Protein AF-A0AAV7RBW6-F1 (afdb_monomer_lite)

Structure (mmCIF, N/CA/C/O backbone):
data_AF-A0AAV7RBW6-F1
#
_entry.id   AF-A0AAV7RBW6-F1
#
loop_
_atom_site.group_PDB
_atom_site.id
_atom_site.type_symbol
_atom_site.label_atom_id
_atom_site.label_alt_id
_atom_site.label_comp_id
_atom_site.label_asym_id
_atom_site.label_entity_id
_atom_site.label_seq_id
_atom_site.pdbx_PDB_ins_code
_atom_site.Cartn_x
_atom_site.Cartn_y
_atom_site.Cartn_z
_atom_site.occupancy
_atom_site.B_iso_or_equiv
_atom_site.auth_seq_id
_atom_site.auth_comp_id
_atom_site.auth_asym_id
_atom_site.auth_atom_id
_atom_site.pdbx_PDB_model_num
ATOM 1 N N . MET A 1 1 ? 52.092 10.451 -72.013 1.00 67.56 1 MET A N 1
ATOM 2 C CA . MET A 1 1 ? 51.932 11.464 -70.945 1.00 67.56 1 MET A CA 1
ATOM 3 C C . MET A 1 1 ? 50.457 11.675 -70.577 1.00 67.56 1 MET A C 1
ATOM 5 O O . MET A 1 1 ? 50.123 11.489 -69.417 1.00 6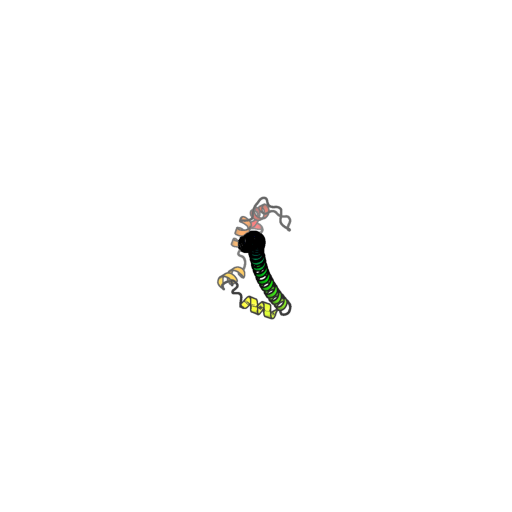7.56 1 MET A O 1
ATOM 9 N N . HIS A 1 2 ? 49.558 11.930 -71.540 1.00 81.25 2 HIS A N 1
ATOM 10 C CA . HIS A 1 2 ? 48.124 12.182 -71.284 1.00 81.25 2 HIS A CA 1
ATOM 11 C C . HIS A 1 2 ? 47.351 11.059 -70.556 1.00 81.25 2 HIS A C 1
ATOM 13 O O . HIS A 1 2 ? 46.565 11.358 -69.666 1.00 81.25 2 HIS A O 1
ATOM 19 N N . ALA A 1 3 ? 47.596 9.777 -70.861 1.00 88.44 3 ALA A N 1
ATOM 20 C CA . ALA A 1 3 ? 46.896 8.659 -70.204 1.00 88.44 3 ALA A CA 1
ATOM 21 C C . ALA A 1 3 ? 47.215 8.529 -68.699 1.00 88.44 3 ALA A C 1
ATOM 23 O O . ALA A 1 3 ? 46.329 8.264 -67.894 1.00 88.44 3 ALA A O 1
ATOM 24 N N . ILE A 1 4 ? 48.473 8.771 -68.312 1.00 89.25 4 ILE A N 1
ATOM 25 C CA . ILE A 1 4 ? 48.913 8.745 -66.905 1.00 89.25 4 ILE A CA 1
ATOM 26 C C . ILE A 1 4 ? 48.270 9.900 -66.128 1.00 89.25 4 ILE A C 1
ATOM 28 O O . ILE A 1 4 ? 47.825 9.718 -64.999 1.00 89.25 4 ILE A O 1
ATOM 32 N N . GLN A 1 5 ? 48.178 11.078 -66.748 1.00 90.69 5 GLN A N 1
ATOM 33 C CA . GLN A 1 5 ? 47.522 12.237 -66.150 1.00 90.69 5 GLN A CA 1
ATOM 34 C C . GLN A 1 5 ? 46.011 12.012 -65.978 1.00 90.69 5 GLN A C 1
ATOM 36 O O . GLN A 1 5 ? 45.474 12.350 -64.931 1.00 90.69 5 GLN A O 1
ATOM 41 N N . GLY A 1 6 ? 45.352 11.356 -66.942 1.00 94.06 6 GLY A N 1
ATOM 42 C CA . GLY A 1 6 ? 43.944 10.961 -66.825 1.00 94.06 6 GLY A CA 1
ATOM 43 C C . GLY A 1 6 ? 43.680 9.964 -65.691 1.00 94.06 6 GLY A C 1
ATOM 44 O O . GLY A 1 6 ? 42.736 10.148 -64.927 1.00 94.06 6 GLY A O 1
ATOM 45 N N . LEU A 1 7 ? 44.541 8.951 -65.525 1.00 94.94 7 LEU A N 1
ATOM 46 C CA . LEU A 1 7 ? 44.448 8.001 -64.405 1.00 94.94 7 LEU A CA 1
ATOM 47 C C . LEU A 1 7 ? 44.626 8.688 -63.047 1.00 94.94 7 LEU A C 1
ATOM 49 O O . LEU A 1 7 ? 43.898 8.387 -62.104 1.00 94.94 7 LEU A O 1
ATOM 53 N N . ARG A 1 8 ? 45.569 9.631 -62.953 1.00 95.19 8 ARG A N 1
ATOM 54 C CA . ARG A 1 8 ? 45.784 10.420 -61.738 1.00 95.19 8 ARG A CA 1
ATOM 55 C C . ARG A 1 8 ? 44.548 11.246 -61.377 1.00 95.19 8 ARG A C 1
ATOM 57 O O . ARG A 1 8 ? 44.110 11.182 -60.235 1.00 95.19 8 ARG A O 1
ATOM 64 N N . SER A 1 9 ? 43.973 11.972 -62.337 1.00 95.38 9 SER A N 1
ATOM 65 C CA . SER A 1 9 ? 42.769 12.776 -62.097 1.00 95.38 9 SER A CA 1
ATOM 66 C C . SER A 1 9 ? 41.568 11.921 -61.677 1.00 95.38 9 SER A C 1
ATOM 68 O O . SER A 1 9 ? 40.819 12.319 -60.791 1.00 95.38 9 SER A O 1
ATOM 70 N N . ALA A 1 10 ? 41.408 10.722 -62.249 1.00 95.69 10 ALA A N 1
ATOM 71 C CA . ALA A 1 10 ? 40.352 9.793 -61.842 1.00 95.69 10 ALA A CA 1
ATOM 72 C C . ALA A 1 10 ? 40.530 9.298 -60.395 1.00 95.69 10 ALA A C 1
ATOM 74 O O . ALA A 1 10 ? 39.556 9.210 -59.649 1.00 95.69 10 ALA A O 1
ATOM 75 N N . LEU A 1 11 ? 41.769 9.010 -59.980 1.00 96.94 11 LEU A N 1
ATOM 76 C CA . LEU A 1 11 ? 42.071 8.619 -58.602 1.00 96.94 11 LEU A CA 1
ATOM 77 C C . LEU A 1 11 ? 41.815 9.769 -57.615 1.00 96.94 11 LEU A C 1
ATOM 79 O O . LEU A 1 11 ? 41.232 9.544 -56.558 1.00 96.94 11 LEU A O 1
ATOM 83 N N . GLU A 1 12 ? 42.210 10.996 -57.966 1.00 96.69 12 GLU A N 1
ATOM 84 C CA . GLU A 1 12 ? 41.951 12.196 -57.155 1.00 96.69 12 GLU A CA 1
ATOM 85 C C . GLU A 1 12 ? 40.437 12.404 -56.942 1.00 96.69 12 GLU A C 1
ATOM 87 O O . GLU A 1 12 ? 40.001 12.617 -55.811 1.00 96.69 12 GLU A O 1
ATOM 92 N N . GLN A 1 13 ? 39.621 12.220 -57.987 1.00 96.62 13 GLN A N 1
ATOM 93 C CA . GLN A 1 13 ? 38.159 12.307 -57.891 1.00 96.62 13 GLN A CA 1
ATOM 94 C C . GLN A 1 13 ? 37.546 11.193 -57.023 1.00 96.62 13 GLN A C 1
ATOM 96 O O . GLN A 1 13 ? 36.604 11.440 -56.265 1.00 96.62 13 GLN A O 1
ATOM 101 N N . GLN A 1 14 ? 38.063 9.962 -57.110 1.00 97.75 14 GLN A N 1
ATOM 102 C CA . GLN A 1 14 ? 37.611 8.863 -56.248 1.00 97.75 14 GLN A CA 1
ATOM 103 C C . GLN A 1 14 ? 37.910 9.147 -54.773 1.00 97.75 14 GLN A C 1
ATOM 105 O O . GLN A 1 14 ? 37.048 8.916 -53.929 1.00 97.75 14 GLN A O 1
ATOM 110 N N . ILE A 1 15 ? 39.093 9.687 -54.463 1.00 97.50 15 ILE A N 1
ATOM 111 C CA . ILE A 1 15 ? 39.464 10.081 -53.095 1.00 97.50 15 ILE A CA 1
ATOM 112 C C . ILE A 1 15 ? 38.519 11.169 -52.571 1.00 97.50 15 ILE A C 1
ATOM 114 O O . ILE A 1 15 ? 38.052 11.074 -51.437 1.00 97.50 15 ILE A O 1
ATOM 118 N N . GLU A 1 16 ? 38.206 12.176 -53.390 1.00 97.56 16 GLU A N 1
ATOM 119 C CA . GLU A 1 16 ? 37.268 13.239 -53.015 1.00 97.56 16 GLU A CA 1
ATOM 120 C C . GLU A 1 16 ? 35.863 12.685 -52.743 1.00 97.56 16 GLU A C 1
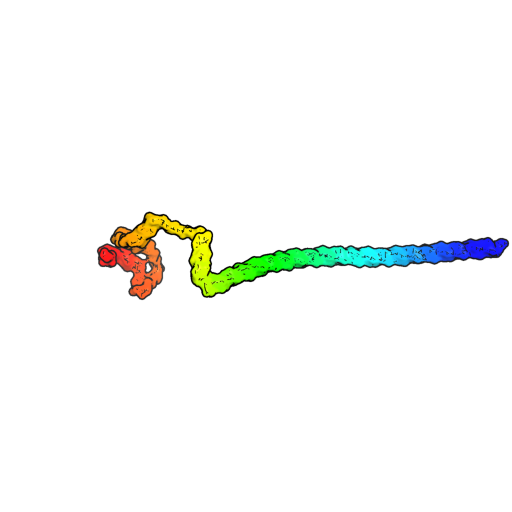ATOM 122 O O . GLU A 1 16 ? 35.268 12.990 -51.710 1.00 97.56 16 GLU A O 1
ATOM 127 N N . THR A 1 17 ? 35.373 11.799 -53.613 1.00 98.00 17 THR A N 1
ATOM 128 C CA . THR A 1 17 ? 34.059 11.156 -53.458 1.00 98.00 17 THR A CA 1
ATOM 129 C C . THR A 1 17 ? 33.991 10.343 -52.163 1.00 98.00 17 THR A C 1
ATOM 131 O O . THR A 1 17 ? 33.080 10.533 -51.362 1.00 98.00 17 THR A O 1
ATOM 134 N N . VAL A 1 18 ? 35.001 9.506 -51.899 1.00 98.25 18 VAL A N 1
ATOM 135 C CA . VAL A 1 18 ? 35.081 8.706 -50.665 1.00 98.25 18 VAL A CA 1
ATOM 136 C C . VAL A 1 18 ? 35.141 9.598 -49.422 1.00 98.25 18 VAL A C 1
ATOM 138 O O . VAL A 1 18 ? 34.539 9.270 -48.402 1.00 98.25 18 VAL A O 1
ATOM 141 N N . SER A 1 19 ? 35.834 10.737 -49.494 1.00 98.12 19 SER A N 1
ATOM 142 C CA . SER A 1 19 ? 35.891 11.707 -48.395 1.00 98.12 19 SER A CA 1
ATOM 143 C C . SER A 1 19 ? 34.513 12.308 -48.092 1.00 98.12 19 SER A C 1
ATOM 145 O O . SER A 1 19 ? 34.126 12.432 -46.929 1.00 98.12 19 SER A O 1
ATOM 147 N N . ILE A 1 20 ? 33.737 12.641 -49.128 1.00 98.00 20 ILE A N 1
ATOM 148 C CA . ILE A 1 20 ? 32.367 13.150 -48.977 1.00 98.00 20 ILE A CA 1
ATOM 149 C C . ILE A 1 20 ? 31.462 12.081 -48.357 1.00 98.00 20 ILE A C 1
ATOM 151 O O . ILE A 1 20 ? 30.799 12.358 -47.355 1.00 98.00 20 ILE A O 1
ATOM 155 N N . ASP A 1 21 ? 31.479 10.861 -48.896 1.00 98.38 21 ASP A N 1
ATOM 156 C CA . ASP A 1 21 ? 30.649 9.754 -48.409 1.00 98.38 21 ASP A CA 1
ATOM 157 C C . ASP A 1 21 ? 30.948 9.422 -46.940 1.00 98.38 21 ASP A C 1
ATOM 159 O O . ASP A 1 21 ? 30.031 9.214 -46.143 1.00 98.38 21 ASP A O 1
ATOM 163 N N . LEU A 1 22 ? 32.227 9.440 -46.547 1.00 98.44 22 LEU A N 1
ATOM 164 C CA . LEU A 1 22 ? 32.644 9.203 -45.166 1.00 98.44 22 LEU A CA 1
ATOM 165 C C . LEU A 1 22 ? 32.118 10.287 -44.215 1.00 98.44 22 LEU A C 1
ATOM 167 O O . LEU A 1 22 ? 31.643 9.971 -43.125 1.00 98.44 22 LEU A O 1
ATOM 171 N N . ASN A 1 23 ? 32.135 11.555 -44.631 1.00 98.12 23 ASN A N 1
ATOM 172 C CA . ASN A 1 23 ? 31.584 12.650 -43.832 1.00 98.12 23 ASN A CA 1
ATOM 173 C C . ASN A 1 23 ? 30.057 12.556 -43.683 1.00 98.12 23 ASN A C 1
ATOM 175 O O . ASN A 1 23 ? 29.530 12.804 -42.596 1.00 98.12 23 ASN A O 1
ATOM 179 N N . LEU A 1 24 ? 29.345 12.165 -44.745 1.00 98.00 24 LEU A N 1
ATOM 180 C CA . LEU A 1 24 ? 27.899 11.928 -44.684 1.00 98.00 24 LEU A CA 1
ATOM 181 C C . LEU A 1 24 ? 27.564 10.766 -43.743 1.00 98.00 24 LEU A C 1
ATOM 183 O O . LEU A 1 24 ? 26.675 10.895 -42.900 1.00 98.00 24 LEU A O 1
ATOM 187 N N . LEU A 1 25 ? 28.325 9.672 -43.821 1.00 98.44 25 LEU A N 1
ATOM 188 C CA . LEU A 1 25 ? 28.149 8.520 -42.941 1.00 98.44 25 LEU A CA 1
ATOM 189 C C . LEU A 1 25 ? 28.377 8.882 -41.467 1.00 98.44 25 LEU A C 1
ATOM 191 O O . LEU A 1 25 ? 27.611 8.449 -40.608 1.00 98.44 25 LEU A O 1
ATOM 195 N N . ILE A 1 26 ? 29.386 9.705 -41.163 1.00 98.44 26 ILE A N 1
ATOM 196 C CA . ILE A 1 26 ? 29.621 10.216 -39.802 1.00 98.44 26 ILE A CA 1
ATOM 197 C C . ILE A 1 26 ? 28.415 11.022 -39.311 1.00 98.44 26 ILE A C 1
ATOM 199 O O . ILE A 1 26 ? 27.965 10.836 -38.179 1.00 98.44 26 ILE A O 1
ATOM 203 N N . ALA A 1 27 ? 27.864 11.897 -40.155 1.00 98.31 27 ALA A N 1
ATOM 204 C CA . ALA A 1 27 ? 26.701 12.699 -39.792 1.00 98.31 27 ALA A CA 1
ATOM 205 C C . ALA A 1 27 ? 25.469 11.826 -39.503 1.00 98.31 27 ALA A C 1
ATOM 207 O O . ALA A 1 27 ? 24.749 12.070 -38.534 1.00 98.31 27 ALA A O 1
ATOM 208 N N . ASP A 1 28 ? 25.233 10.789 -40.305 1.00 98.44 28 ASP A N 1
ATOM 209 C CA . ASP A 1 28 ? 24.126 9.863 -40.070 1.00 98.44 28 ASP A CA 1
ATOM 210 C C . ASP A 1 28 ? 24.356 8.991 -38.832 1.00 98.44 28 ASP A C 1
ATOM 212 O O . ASP A 1 28 ? 23.419 8.780 -38.057 1.00 98.44 28 ASP A O 1
ATOM 216 N N . PHE A 1 29 ? 25.597 8.570 -38.570 1.00 98.62 29 PHE A N 1
ATOM 217 C CA . PHE A 1 29 ? 25.953 7.871 -37.336 1.00 98.62 29 PHE A CA 1
ATOM 218 C C . PHE A 1 29 ? 25.671 8.728 -36.095 1.00 98.62 29 PHE A C 1
ATOM 220 O O . PHE A 1 29 ? 25.080 8.236 -35.133 1.00 98.62 29 PHE A O 1
ATOM 227 N N . HIS A 1 30 ? 26.006 10.022 -36.124 1.00 98.50 30 HIS A N 1
ATOM 228 C CA . HIS A 1 30 ? 25.667 10.941 -35.035 1.00 98.50 30 HIS A CA 1
ATOM 229 C C . HIS A 1 30 ? 24.153 11.043 -34.810 1.00 98.50 30 HIS A C 1
ATOM 231 O O . HIS A 1 30 ? 23.704 10.898 -33.674 1.00 98.50 30 HIS A O 1
ATOM 237 N N . LYS A 1 31 ? 23.348 11.195 -35.871 1.00 98.50 31 LYS A N 1
ATOM 238 C CA . LYS A 1 31 ? 21.877 11.223 -35.742 1.00 98.50 31 LYS A CA 1
ATOM 239 C C . LYS A 1 31 ? 21.326 9.930 -35.141 1.00 98.50 31 LYS A C 1
ATOM 241 O O . LYS A 1 31 ? 20.365 9.962 -34.373 1.00 98.50 31 LYS A O 1
ATOM 246 N N . VAL A 1 32 ? 21.891 8.779 -35.515 1.00 98.62 32 VAL A N 1
ATOM 247 C CA . VAL A 1 32 ? 21.503 7.483 -34.939 1.00 98.62 32 VAL A CA 1
ATOM 248 C C . VAL A 1 32 ? 21.871 7.429 -33.458 1.00 98.62 32 VAL A C 1
ATOM 250 O O . VAL A 1 32 ? 21.025 7.051 -32.653 1.00 98.62 32 VAL A O 1
ATOM 253 N N . SER A 1 33 ? 23.075 7.869 -33.088 1.00 98.56 33 SER A N 1
ATOM 254 C CA . SER A 1 33 ? 23.531 7.939 -31.694 1.00 98.56 33 SER A CA 1
ATOM 255 C C . SER A 1 33 ? 22.599 8.792 -30.820 1.00 98.56 33 SER A C 1
ATOM 257 O O . SER A 1 33 ? 22.169 8.357 -29.754 1.00 98.56 33 SER A O 1
ATOM 259 N N . GLU A 1 34 ? 22.170 9.961 -31.303 1.00 98.56 34 GLU A N 1
ATOM 260 C CA . GLU A 1 34 ? 21.211 10.815 -30.585 1.00 98.56 34 GLU A CA 1
ATOM 261 C C . GLU A 1 34 ? 19.850 10.137 -30.373 1.00 98.56 34 GLU A C 1
ATOM 263 O O . GLU A 1 34 ? 19.270 10.200 -29.282 1.00 98.56 34 GLU A O 1
ATOM 268 N N . LYS A 1 35 ? 19.340 9.453 -31.404 1.00 98.62 35 LYS A N 1
ATOM 269 C CA . LYS A 1 35 ? 18.092 8.685 -31.301 1.00 98.62 35 LYS A CA 1
ATOM 270 C C . LYS A 1 35 ? 18.215 7.533 -30.306 1.00 98.62 35 LYS A C 1
ATOM 272 O O . LYS A 1 35 ? 17.260 7.289 -29.572 1.00 98.62 35 LYS A O 1
ATOM 277 N N . VAL A 1 36 ? 19.365 6.857 -30.264 1.00 98.75 36 VAL A N 1
ATOM 278 C CA . VAL A 1 36 ? 19.645 5.784 -29.297 1.00 98.75 36 VAL A CA 1
ATOM 279 C C . VAL A 1 36 ? 19.629 6.337 -27.873 1.00 98.75 36 VAL A C 1
ATOM 281 O O . VAL A 1 36 ? 18.850 5.848 -27.062 1.00 98.75 36 VAL A O 1
ATOM 284 N N . ASN A 1 37 ? 20.352 7.423 -27.594 1.00 98.50 37 ASN A N 1
ATOM 285 C CA . ASN A 1 37 ? 20.373 8.045 -26.262 1.00 98.50 37 ASN A CA 1
ATOM 286 C C . ASN A 1 37 ? 18.972 8.502 -25.806 1.00 98.50 37 ASN A C 1
ATOM 288 O O . ASN A 1 37 ? 18.584 8.366 -24.641 1.00 98.50 37 ASN A O 1
ATOM 292 N N . THR A 1 38 ? 18.178 9.031 -26.742 1.00 98.62 38 THR A N 1
ATOM 293 C CA . THR A 1 38 ? 16.785 9.416 -26.473 1.00 98.62 38 THR A CA 1
ATOM 294 C C . THR A 1 38 ? 15.935 8.193 -26.123 1.00 98.62 38 THR A C 1
ATOM 296 O O . THR A 1 38 ? 15.164 8.222 -25.164 1.00 98.62 38 THR A O 1
ATOM 299 N N . ALA A 1 39 ? 16.083 7.101 -26.877 1.00 98.62 39 ALA A N 1
ATOM 300 C CA . ALA A 1 39 ? 15.372 5.857 -26.612 1.00 98.62 39 ALA A CA 1
ATOM 301 C C . ALA A 1 39 ? 15.763 5.255 -25.254 1.00 98.62 39 ALA A C 1
ATOM 303 O O . ALA A 1 39 ? 14.880 4.827 -24.517 1.00 98.62 39 ALA A O 1
ATOM 304 N N . GLU A 1 40 ? 17.044 5.286 -24.888 1.00 98.69 40 GLU A N 1
ATOM 305 C CA . GLU A 1 40 ? 17.530 4.834 -23.578 1.00 98.69 40 GLU A CA 1
ATOM 306 C C . GLU A 1 40 ? 16.884 5.617 -22.430 1.00 98.69 40 GLU A C 1
ATOM 308 O O . GLU A 1 40 ? 16.398 5.023 -21.466 1.00 98.69 40 GLU A O 1
ATOM 313 N N . THR A 1 41 ? 16.790 6.942 -22.568 1.00 98.50 41 THR A N 1
ATOM 314 C CA . THR A 1 41 ? 16.125 7.799 -21.573 1.00 98.50 41 THR A CA 1
ATOM 315 C C . THR A 1 41 ? 14.642 7.445 -21.436 1.00 98.50 41 THR A C 1
ATOM 317 O O . THR A 1 41 ? 14.130 7.299 -20.326 1.00 98.50 41 THR A O 1
ATOM 320 N N . ASN A 1 42 ? 13.949 7.249 -22.561 1.00 98.62 42 ASN A N 1
ATOM 321 C CA . ASN A 1 42 ? 12.537 6.868 -22.563 1.00 98.62 42 ASN A CA 1
ATOM 322 C C . ASN A 1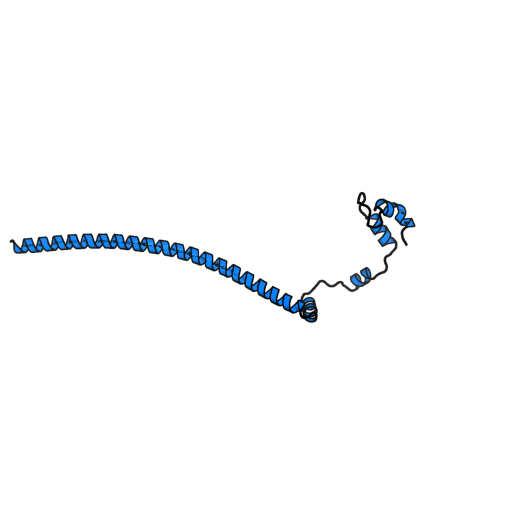 42 ? 12.310 5.484 -21.938 1.00 98.62 42 ASN A C 1
ATOM 324 O O . ASN A 1 42 ? 11.354 5.310 -21.185 1.00 98.62 42 ASN A O 1
ATOM 328 N N . ILE A 1 43 ? 13.188 4.514 -22.215 1.00 98.75 43 ILE A N 1
ATOM 329 C CA . ILE A 1 43 ? 13.133 3.176 -21.612 1.00 98.75 43 ILE A CA 1
ATOM 330 C C . ILE A 1 43 ? 13.262 3.275 -20.090 1.00 98.75 43 ILE A C 1
ATOM 332 O O . ILE A 1 43 ? 12.465 2.659 -19.386 1.00 98.75 43 ILE A O 1
ATOM 336 N N . GLY A 1 44 ? 14.196 4.083 -19.579 1.00 98.44 44 GLY A N 1
ATOM 337 C CA . GLY A 1 44 ? 14.344 4.302 -18.138 1.00 98.44 44 GLY A CA 1
ATOM 338 C C . GLY A 1 44 ? 13.081 4.885 -17.491 1.00 98.44 44 GLY A C 1
ATOM 339 O O . GLY A 1 44 ? 12.627 4.387 -16.459 1.00 98.44 44 GLY A O 1
ATOM 340 N N . SER A 1 45 ? 12.464 5.888 -18.124 1.00 98.25 45 SER A N 1
ATOM 341 C CA . SER A 1 45 ? 11.198 6.468 -17.652 1.00 98.25 45 SER A CA 1
ATOM 342 C C . SER A 1 45 ? 10.063 5.440 -17.634 1.00 98.25 45 SER A C 1
ATOM 344 O O . SER A 1 45 ? 9.388 5.288 -16.615 1.00 98.25 45 SER A O 1
ATOM 346 N N . LEU A 1 46 ? 9.894 4.676 -18.720 1.00 98.69 46 LEU A N 1
ATOM 347 C CA . LEU A 1 46 ? 8.865 3.636 -18.819 1.00 98.69 46 LEU A CA 1
ATOM 348 C C . LEU A 1 46 ? 9.065 2.521 -17.785 1.00 98.69 46 LEU A C 1
ATOM 350 O O . LEU A 1 46 ? 8.095 2.050 -17.196 1.00 98.69 46 LEU A O 1
ATOM 354 N N . GLN A 1 47 ? 10.310 2.124 -17.512 1.00 98.31 47 GLN A N 1
ATOM 355 C CA . GLN A 1 47 ? 10.620 1.162 -16.451 1.0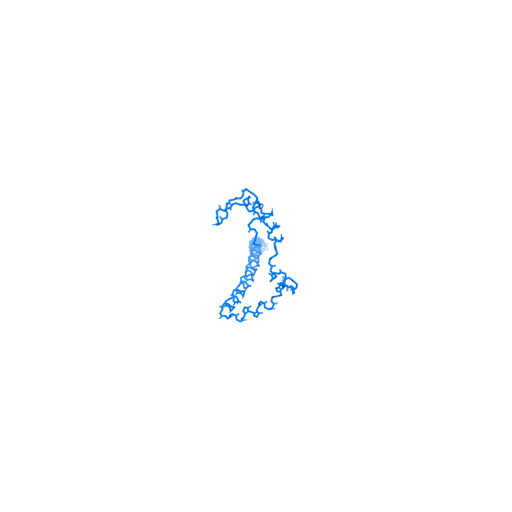0 98.31 47 GLN A CA 1
ATOM 356 C C . GLN A 1 47 ? 10.198 1.681 -15.068 1.00 98.31 47 GLN A C 1
ATOM 358 O O . GLN A 1 47 ? 9.646 0.923 -14.269 1.00 98.31 47 GLN A O 1
ATOM 363 N N . GLY A 1 48 ? 10.405 2.974 -14.795 1.00 98.19 48 GLY A N 1
ATOM 364 C CA . GLY A 1 48 ? 9.943 3.613 -13.562 1.00 98.19 48 GLY A CA 1
ATOM 365 C C . GLY A 1 48 ? 8.417 3.623 -13.430 1.00 98.19 48 GLY A C 1
ATOM 366 O O . GLY A 1 48 ? 7.880 3.292 -12.370 1.00 98.19 48 GLY A O 1
ATOM 367 N N . GLU A 1 49 ? 7.708 3.946 -14.513 1.00 98.62 49 GLU A N 1
ATOM 368 C CA . GLU A 1 49 ? 6.242 3.903 -14.552 1.00 98.62 49 GLU A CA 1
ATOM 369 C C . GLU A 1 49 ? 5.703 2.482 -14.340 1.00 98.62 49 GLU A C 1
ATOM 371 O O . GLU A 1 49 ? 4.795 2.286 -13.529 1.00 98.62 49 GLU A O 1
ATOM 376 N N . MET A 1 50 ? 6.295 1.478 -14.996 1.00 98.44 50 MET A N 1
ATOM 377 C CA . MET A 1 50 ? 5.918 0.071 -14.827 1.00 98.44 50 MET A CA 1
ATOM 378 C C . MET A 1 50 ? 6.086 -0.400 -13.381 1.00 98.44 50 MET A C 1
ATOM 380 O O . MET A 1 50 ? 5.158 -0.985 -12.827 1.00 98.44 50 MET A O 1
ATOM 384 N N . ALA A 1 51 ? 7.211 -0.083 -12.736 1.00 98.25 51 ALA A N 1
ATOM 385 C CA . ALA A 1 51 ? 7.439 -0.446 -11.336 1.00 98.25 51 ALA A CA 1
ATOM 386 C C . ALA A 1 51 ? 6.396 0.185 -10.391 1.00 98.25 51 ALA A C 1
ATOM 388 O O . ALA A 1 51 ? 5.930 -0.443 -9.435 1.00 98.25 51 ALA A O 1
ATOM 389 N N . SER A 1 52 ? 5.993 1.431 -10.662 1.00 98.44 52 SER A N 1
ATOM 390 C CA . SER A 1 52 ? 4.933 2.108 -9.906 1.00 98.44 52 SER A CA 1
ATOM 391 C C . SER A 1 52 ? 3.575 1.421 -10.087 1.00 98.44 52 SER A C 1
ATOM 393 O O . SER A 1 52 ? 2.871 1.155 -9.107 1.00 98.44 52 SER A O 1
ATOM 395 N N . LEU A 1 53 ? 3.225 1.075 -11.329 1.00 98.62 53 LEU A N 1
ATOM 396 C CA . LEU A 1 53 ? 1.986 0.367 -11.652 1.00 98.62 53 LEU A CA 1
ATOM 397 C C . LEU A 1 53 ? 1.938 -1.030 -11.026 1.00 98.62 53 LEU A C 1
ATOM 399 O O . LEU A 1 53 ? 0.905 -1.417 -10.481 1.00 98.62 53 LEU A O 1
ATOM 403 N N . GLU A 1 54 ? 3.047 -1.769 -11.033 1.00 98.38 54 GLU A N 1
ATOM 404 C CA . GLU A 1 54 ? 3.151 -3.072 -10.368 1.00 98.38 54 GLU A CA 1
ATOM 405 C C . GLU A 1 54 ? 2.857 -2.955 -8.870 1.00 98.38 54 GLU A C 1
ATOM 407 O O . GLU A 1 54 ? 2.052 -3.716 -8.323 1.00 98.38 54 GLU A O 1
ATOM 412 N N . LYS A 1 55 ? 3.428 -1.943 -8.205 1.00 98.31 55 LYS A N 1
ATOM 413 C CA . LYS A 1 55 ? 3.140 -1.676 -6.794 1.00 98.31 55 LYS A CA 1
ATOM 414 C C . LYS A 1 55 ? 1.651 -1.405 -6.574 1.00 98.31 55 LYS A C 1
ATOM 416 O O . LYS A 1 55 ? 1.052 -2.024 -5.699 1.00 98.31 55 LYS A O 1
ATOM 421 N N . GLN A 1 56 ? 1.037 -0.539 -7.378 1.00 98.38 56 GLN A N 1
ATOM 422 C CA . GLN A 1 56 ? -0.397 -0.250 -7.261 1.00 98.38 56 GLN A CA 1
ATOM 423 C C . GLN A 1 56 ? -1.259 -1.503 -7.473 1.00 98.38 56 GLN A C 1
ATOM 425 O O . GLN A 1 56 ? -2.180 -1.751 -6.696 1.00 98.38 56 GLN A O 1
ATOM 430 N N . MET A 1 57 ? -0.932 -2.329 -8.469 1.00 98.31 57 MET A N 1
ATOM 431 C CA . MET A 1 57 ? -1.659 -3.566 -8.761 1.00 98.31 57 MET A CA 1
ATOM 432 C C . MET A 1 57 ? -1.600 -4.556 -7.592 1.00 98.31 57 MET A C 1
ATOM 434 O O . MET A 1 57 ? -2.616 -5.158 -7.240 1.00 98.31 57 MET A O 1
ATOM 438 N N . THR A 1 58 ? -0.440 -4.698 -6.944 1.00 98.00 58 THR A N 1
ATOM 439 C CA . THR A 1 58 ? -0.315 -5.572 -5.763 1.00 98.00 58 THR A CA 1
ATOM 440 C C . THR A 1 58 ? -1.144 -5.067 -4.581 1.00 98.00 58 THR A C 1
ATOM 442 O O . THR A 1 58 ? -1.814 -5.870 -3.928 1.00 98.00 58 THR A O 1
ATOM 445 N N . THR A 1 59 ? -1.186 -3.750 -4.346 1.00 98.31 59 THR A N 1
ATOM 446 C CA . THR A 1 59 ? -2.046 -3.144 -3.317 1.00 98.31 59 THR A CA 1
ATOM 447 C C . THR A 1 59 ? -3.525 -3.397 -3.603 1.00 98.31 59 THR A C 1
ATOM 449 O O . THR A 1 59 ? -4.229 -3.931 -2.747 1.00 98.31 59 THR A O 1
ATOM 452 N N . VAL A 1 60 ? -3.989 -3.107 -4.821 1.00 98.62 60 VAL A N 1
ATOM 453 C CA . VAL A 1 60 ? -5.392 -3.330 -5.209 1.00 98.62 60 VAL A CA 1
ATOM 454 C C . VAL A 1 60 ? -5.763 -4.811 -5.109 1.00 98.62 60 VAL A C 1
ATOM 456 O O . VAL A 1 60 ? -6.839 -5.152 -4.619 1.00 98.62 60 VAL A O 1
ATOM 459 N N . SER A 1 61 ? -4.868 -5.714 -5.514 1.00 98.31 61 SER A N 1
ATOM 460 C CA . SER A 1 61 ? -5.090 -7.158 -5.393 1.00 98.31 61 SER A CA 1
ATOM 461 C C . SER A 1 61 ? -5.271 -7.598 -3.935 1.00 98.31 61 SER A C 1
ATOM 463 O O . SER A 1 61 ? -6.125 -8.444 -3.643 1.00 98.31 61 SER A O 1
ATOM 465 N N . ALA A 1 62 ? -4.496 -7.028 -3.008 1.00 97.69 62 ALA A N 1
ATOM 466 C CA . ALA A 1 62 ? -4.642 -7.301 -1.581 1.00 97.69 62 ALA A CA 1
ATOM 467 C C . ALA A 1 62 ? -5.997 -6.797 -1.054 1.00 97.69 62 ALA A C 1
ATOM 469 O O . ALA A 1 62 ? -6.738 -7.556 -0.427 1.00 97.69 62 ALA A O 1
ATOM 470 N N . GLU A 1 63 ? -6.378 -5.562 -1.385 1.00 97.81 63 GLU A N 1
ATOM 471 C CA . GLU A 1 63 ? -7.657 -4.975 -0.968 1.00 97.81 63 GLU A CA 1
ATOM 472 C C . GLU A 1 63 ? -8.865 -5.757 -1.499 1.00 97.81 63 GLU A C 1
ATOM 474 O O . GLU A 1 63 ? -9.802 -6.054 -0.754 1.00 97.81 63 GLU A O 1
ATOM 479 N N . VAL A 1 64 ? -8.842 -6.160 -2.772 1.00 98.19 64 VAL A N 1
ATOM 480 C CA . VAL A 1 64 ? -9.905 -6.978 -3.378 1.00 98.19 64 VAL A CA 1
ATOM 481 C C . VAL A 1 64 ? -10.019 -8.340 -2.687 1.00 98.19 64 VAL A C 1
ATOM 483 O O . VAL A 1 64 ? -11.133 -8.836 -2.480 1.00 98.19 64 VAL A O 1
ATOM 486 N N . THR A 1 65 ? -8.892 -8.932 -2.285 1.00 96.56 65 THR A N 1
ATOM 487 C CA . THR A 1 65 ? -8.872 -10.199 -1.541 1.00 96.56 65 THR A CA 1
ATOM 488 C C . THR A 1 65 ? -9.555 -10.050 -0.182 1.00 96.56 65 THR A C 1
ATOM 490 O O . THR A 1 65 ? -10.436 -10.854 0.150 1.00 96.56 65 THR A O 1
ATOM 493 N N . GLU A 1 66 ? -9.229 -8.992 0.563 1.00 93.19 66 GLU A N 1
ATOM 494 C CA . GLU A 1 66 ? -9.844 -8.695 1.860 1.00 93.19 66 GLU A CA 1
ATOM 495 C C . GLU A 1 66 ? -11.338 -8.382 1.730 1.00 93.19 66 GLU A C 1
ATOM 497 O O . GLU A 1 66 ? -12.166 -8.964 2.434 1.00 93.19 66 GLU A O 1
ATOM 502 N N . LEU A 1 67 ? -11.740 -7.566 0.752 1.00 94.44 67 LEU A N 1
ATOM 503 C CA . LEU A 1 67 ? -13.157 -7.326 0.455 1.00 94.44 67 LEU A CA 1
ATOM 504 C C . LEU A 1 67 ? -13.906 -8.626 0.133 1.00 94.44 67 LEU A C 1
ATOM 506 O O . LEU A 1 67 ? -15.053 -8.811 0.554 1.00 94.44 67 LEU A O 1
ATOM 510 N N . GLY A 1 68 ? -13.262 -9.549 -0.583 1.00 91.56 68 GLY A N 1
ATOM 511 C CA . GLY A 1 68 ? -13.782 -10.889 -0.831 1.00 91.56 68 GLY A CA 1
ATOM 512 C C . GLY A 1 68 ? -14.017 -11.684 0.457 1.00 91.56 68 GLY A C 1
ATOM 513 O O . GLY A 1 68 ? -15.058 -12.335 0.579 1.00 91.56 68 GLY A O 1
ATOM 514 N N . ARG A 1 69 ? -13.099 -11.610 1.432 1.00 88.44 69 ARG A N 1
ATOM 515 C CA . ARG A 1 69 ? -13.264 -12.230 2.761 1.00 88.44 69 ARG A CA 1
ATOM 516 C C . ARG A 1 69 ? -14.451 -11.623 3.509 1.00 88.44 69 ARG A C 1
ATOM 518 O O . ARG A 1 69 ? -15.348 -12.366 3.906 1.00 88.44 69 ARG A O 1
ATOM 525 N N . TRP A 1 70 ? -14.543 -10.295 3.583 1.00 87.81 70 TRP A N 1
ATOM 526 C CA . TRP A 1 70 ? -15.660 -9.600 4.238 1.00 87.81 70 TRP A CA 1
ATOM 527 C C . TRP A 1 70 ? -17.023 -9.945 3.633 1.00 87.81 70 TRP A C 1
ATOM 529 O O . TRP A 1 70 ? -17.996 -10.174 4.352 1.00 87.81 70 TRP A O 1
ATOM 539 N N . ARG A 1 71 ? -17.114 -10.017 2.299 1.00 90.31 71 ARG A N 1
ATOM 540 C CA . ARG A 1 71 ? -18.352 -10.404 1.599 1.00 90.31 71 ARG A CA 1
ATOM 541 C C . ARG A 1 71 ? -18.781 -11.843 1.882 1.00 90.31 71 ARG A C 1
ATOM 543 O O . ARG A 1 71 ? -19.956 -12.160 1.686 1.00 90.31 71 ARG A O 1
ATOM 550 N N . ARG A 1 72 ? -17.849 -12.722 2.260 1.00 86.81 72 ARG A N 1
ATOM 551 C CA . ARG A 1 72 ? -18.151 -14.098 2.670 1.00 86.81 72 ARG A CA 1
ATOM 552 C C . ARG A 1 72 ? -18.633 -14.142 4.119 1.00 86.81 72 ARG A C 1
ATOM 554 O O . ARG A 1 72 ? -19.686 -14.719 4.341 1.00 86.81 72 ARG A O 1
ATOM 561 N N . MET A 1 73 ? -17.961 -13.453 5.046 1.00 84.38 73 MET A N 1
ATOM 562 C CA . MET A 1 73 ? -18.404 -13.360 6.450 1.00 84.38 73 MET A CA 1
ATOM 563 C C . MET A 1 73 ? -19.804 -12.748 6.587 1.00 84.38 73 MET A C 1
ATOM 565 O O . MET A 1 73 ? -20.621 -13.237 7.350 1.00 84.38 73 MET A O 1
ATOM 569 N N . ARG A 1 74 ? -20.136 -11.708 5.806 1.00 83.25 74 ARG A N 1
ATOM 570 C CA . ARG A 1 74 ? -21.487 -11.110 5.853 1.00 83.25 74 ARG A CA 1
ATOM 571 C C . ARG A 1 74 ? -22.605 -12.046 5.391 1.00 83.25 74 ARG A C 1
ATOM 573 O O . ARG A 1 74 ? -23.756 -11.813 5.736 1.00 83.25 74 ARG A O 1
ATOM 580 N N . ARG A 1 75 ? -22.294 -13.033 4.547 1.00 84.75 75 ARG A N 1
ATOM 581 C CA . ARG A 1 75 ? -23.282 -13.988 4.020 1.00 84.75 75 ARG A CA 1
ATOM 582 C C . ARG A 1 75 ? -23.516 -15.169 4.950 1.00 84.75 75 ARG A C 1
ATOM 584 O O . ARG A 1 75 ? -24.544 -15.820 4.816 1.00 84.75 75 ARG A O 1
ATOM 591 N N . ASP A 1 76 ? -22.563 -15.436 5.830 1.00 86.88 76 ASP A N 1
ATOM 592 C CA . ASP A 1 76 ? -22.534 -16.612 6.678 1.00 86.88 76 ASP A CA 1
ATOM 593 C C . ASP A 1 76 ? -21.966 -16.221 8.055 1.00 86.88 76 ASP A C 1
ATOM 595 O O . ASP A 1 76 ? -20.742 -16.104 8.202 1.00 86.88 76 ASP A O 1
ATOM 599 N N . PRO A 1 77 ? -22.842 -15.948 9.041 1.00 80.12 77 PRO A N 1
ATOM 600 C CA . PRO A 1 77 ? -22.447 -15.532 10.385 1.00 80.12 77 PRO A CA 1
ATOM 601 C C . PRO A 1 77 ? -21.518 -16.530 11.081 1.00 80.12 77 PRO A C 1
ATOM 603 O O . PRO A 1 77 ? -20.665 -16.110 11.863 1.00 80.12 77 PRO A O 1
ATOM 606 N N . ASP A 1 78 ? -21.611 -17.822 10.757 1.00 86.00 78 ASP A N 1
ATOM 607 C CA . ASP A 1 78 ? -20.776 -18.859 11.371 1.00 86.00 78 ASP A CA 1
ATOM 608 C C . ASP A 1 78 ? -19.298 -18.679 10.988 1.00 86.00 78 ASP A C 1
ATOM 610 O O . ASP A 1 78 ? -18.396 -18.929 11.787 1.00 86.00 78 ASP A O 1
ATOM 614 N N . ARG A 1 79 ? -19.026 -18.113 9.806 1.00 81.88 79 ARG A N 1
ATOM 615 C CA . ARG A 1 79 ? -17.660 -17.773 9.366 1.00 81.88 79 ARG A CA 1
ATOM 616 C C . ARG A 1 79 ? -17.086 -16.561 10.081 1.00 81.88 79 ARG A C 1
ATOM 618 O O . ARG A 1 79 ? -15.867 -16.427 10.169 1.00 81.88 79 ARG A O 1
ATOM 625 N N . LEU A 1 80 ? -17.938 -15.649 10.553 1.00 81.94 80 LEU A N 1
ATOM 626 C CA . LEU A 1 80 ? -17.487 -14.564 11.420 1.00 81.94 80 LEU A CA 1
ATOM 627 C C . LEU A 1 80 ? -17.049 -15.136 12.769 1.00 81.94 80 LEU A C 1
ATOM 629 O O . LEU A 1 80 ? -16.010 -14.730 13.274 1.00 81.94 80 LEU A O 1
ATOM 633 N N . VAL A 1 81 ? -17.796 -16.099 13.316 1.00 83.31 81 VAL A N 1
ATOM 634 C CA . VAL A 1 81 ? -17.415 -16.789 14.556 1.00 83.31 81 VAL A CA 1
ATOM 635 C C . VAL A 1 81 ? -16.086 -17.528 14.371 1.00 83.31 81 VAL A C 1
ATOM 637 O O . VAL A 1 81 ? -15.176 -17.306 15.162 1.00 83.31 81 VAL A O 1
ATOM 640 N N . GLU A 1 82 ? -15.922 -18.302 13.293 1.00 85.88 82 GLU A N 1
ATOM 641 C CA . GLU A 1 82 ? -14.652 -18.968 12.948 1.00 85.88 82 GLU A CA 1
ATOM 642 C C . GLU A 1 82 ? -13.485 -17.962 12.879 1.00 85.88 82 GLU A C 1
ATOM 644 O O . GLU A 1 82 ? -12.474 -18.118 13.563 1.00 85.88 82 GLU A O 1
ATOM 649 N N . TYR A 1 83 ? -13.653 -16.857 12.150 1.00 82.44 83 TYR A N 1
ATOM 650 C CA . TYR A 1 83 ? -12.634 -15.810 12.055 1.00 82.44 83 TYR A CA 1
ATOM 651 C C . TYR A 1 83 ? -12.294 -15.173 13.412 1.00 82.44 83 TYR A C 1
ATOM 653 O O . TYR A 1 83 ? -11.123 -14.986 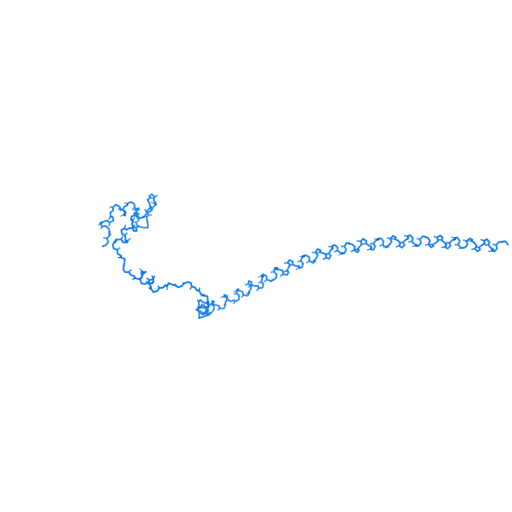13.737 1.00 82.44 83 TYR A O 1
ATOM 661 N N . LEU A 1 84 ? -13.300 -14.847 14.227 1.00 82.62 84 LEU A N 1
ATOM 662 C CA . LEU A 1 84 ? -13.089 -14.272 15.557 1.00 82.62 84 LEU A CA 1
ATOM 663 C C . LEU A 1 84 ? -12.442 -15.270 16.529 1.00 82.62 84 LEU A C 1
ATOM 665 O O . LEU A 1 84 ? -11.814 -14.836 17.489 1.00 82.62 84 LEU A O 1
ATOM 669 N N . THR A 1 85 ? -12.562 -16.580 16.281 1.00 81.75 85 THR A N 1
ATOM 670 C CA . THR A 1 85 ? -11.806 -17.602 17.022 1.00 81.75 85 THR A CA 1
ATOM 671 C C . THR A 1 85 ? -10.357 -17.742 16.545 1.00 81.75 85 THR A C 1
ATOM 673 O O . THR A 1 85 ? -9.480 -18.021 17.362 1.00 81.75 85 THR A O 1
ATOM 676 N N . GLU A 1 86 ? -10.074 -17.516 15.257 1.00 84.88 86 GLU A N 1
ATOM 677 C CA . GLU A 1 86 ? -8.703 -17.497 14.721 1.00 84.88 86 GLU A CA 1
ATOM 678 C C . GLU A 1 86 ? -7.923 -16.258 15.174 1.00 84.88 86 GLU A C 1
ATOM 680 O O . GLU A 1 86 ? -6.750 -16.338 15.559 1.00 84.88 86 GLU A O 1
ATOM 685 N N . VAL A 1 87 ? -8.568 -15.090 15.125 1.00 85.00 87 VAL A N 1
ATOM 686 C CA . VAL A 1 87 ? -7.994 -13.849 15.635 1.00 85.00 87 VAL A CA 1
ATOM 687 C C . VAL A 1 87 ? -7.927 -13.979 17.152 1.00 85.00 87 VAL A C 1
ATOM 689 O O . VAL A 1 87 ? -8.949 -13.988 17.824 1.00 85.00 87 VAL A O 1
ATOM 692 N N . ARG A 1 88 ? -6.717 -14.080 17.713 1.00 78.38 88 ARG A N 1
ATOM 693 C CA . ARG A 1 88 ? -6.486 -14.125 19.167 1.00 78.38 88 ARG A CA 1
ATOM 694 C C . ARG A 1 88 ? -6.879 -12.796 19.819 1.00 78.38 88 ARG A C 1
ATOM 696 O O . ARG A 1 88 ? -6.019 -11.972 20.130 1.00 78.38 88 ARG A O 1
ATOM 703 N N . LEU A 1 89 ? -8.176 -12.568 19.981 1.00 84.31 89 LEU A N 1
ATOM 704 C CA . LEU A 1 89 ? -8.706 -11.397 20.658 1.00 84.31 89 LEU A CA 1
ATOM 705 C C . LEU A 1 89 ? -8.331 -11.458 22.144 1.00 84.31 89 LEU A C 1
ATOM 707 O O . LEU A 1 89 ? -8.323 -12.546 22.726 1.00 84.31 89 LEU A O 1
ATOM 711 N N . PRO A 1 90 ? -8.011 -10.315 22.771 1.00 87.06 90 PRO A N 1
ATOM 712 C CA . PRO A 1 90 ? -7.806 -10.272 24.209 1.00 87.06 90 PRO A CA 1
ATOM 713 C C . PRO A 1 90 ? -9.089 -10.732 24.907 1.00 87.06 90 PRO A C 1
ATOM 715 O O . PRO A 1 90 ? -10.158 -10.160 24.702 1.00 87.06 90 PRO A O 1
ATOM 718 N N . GLN A 1 91 ? -8.971 -11.784 25.713 1.00 84.56 91 GLN A N 1
ATOM 719 C CA . GLN A 1 91 ? -10.055 -12.289 26.546 1.00 84.56 91 GLN A CA 1
ATOM 720 C C . GLN A 1 91 ? -9.832 -11.839 27.986 1.00 84.56 91 GLN A C 1
ATOM 722 O O . GLN A 1 91 ? -8.695 -11.788 28.464 1.00 84.56 91 GLN A O 1
ATOM 727 N N . LEU A 1 92 ? -10.921 -11.499 28.672 1.00 90.00 92 LEU A N 1
ATOM 728 C CA . LEU A 1 92 ? -10.883 -11.271 30.111 1.00 90.00 92 LEU A CA 1
ATOM 729 C C . LEU A 1 92 ? -10.556 -12.589 30.818 1.00 90.00 92 LEU A C 1
ATOM 731 O O . LEU A 1 92 ? -11.006 -13.656 30.406 1.00 90.00 92 LEU A O 1
ATOM 735 N N . ASN A 1 93 ? -9.769 -12.509 31.887 1.00 92.81 93 ASN A N 1
ATOM 736 C CA . ASN A 1 93 ? -9.601 -13.638 32.793 1.00 92.81 93 ASN A CA 1
ATOM 737 C C . ASN A 1 93 ? -10.851 -13.794 33.674 1.00 92.81 93 ASN A C 1
ATOM 739 O O . ASN A 1 93 ? -11.654 -12.869 33.802 1.00 92.81 93 ASN A O 1
ATOM 743 N N . GLU A 1 94 ? -10.999 -14.955 34.312 1.00 93.25 94 GLU A N 1
ATOM 744 C CA . GLU A 1 94 ? -12.157 -15.248 35.168 1.00 93.25 94 GLU A CA 1
ATOM 745 C C . GLU A 1 94 ? -12.345 -14.198 36.270 1.00 93.25 94 GLU A C 1
ATOM 747 O O . GLU A 1 94 ? -13.464 -13.776 36.532 1.00 93.25 94 GLU A O 1
ATOM 752 N N . THR A 1 95 ? -11.253 -13.704 36.861 1.00 93.81 95 THR A N 1
ATOM 753 C CA . THR A 1 95 ? -11.298 -12.651 37.885 1.00 93.81 95 THR A CA 1
ATOM 754 C C . THR A 1 95 ? -11.867 -11.338 37.348 1.00 93.81 95 THR A C 1
ATOM 756 O O . THR A 1 95 ? -12.648 -10.687 38.031 1.00 93.81 95 THR A O 1
ATOM 759 N N . GLY A 1 96 ? -11.490 -10.940 36.132 1.00 93.19 96 GLY A N 1
ATOM 760 C CA . GLY A 1 96 ? -11.987 -9.728 35.490 1.00 93.19 96 GLY A CA 1
ATOM 761 C C . GLY A 1 96 ? -13.459 -9.844 35.114 1.00 93.19 96 GLY A C 1
ATOM 762 O O . GLY A 1 96 ? -14.200 -8.885 35.291 1.00 93.19 96 GLY A O 1
ATOM 763 N N . VAL A 1 97 ? -13.894 -11.024 34.661 1.00 94.75 97 VAL A N 1
ATOM 764 C CA . VAL A 1 97 ? -15.319 -11.300 34.423 1.00 94.75 97 VAL A CA 1
ATOM 765 C C . VAL A 1 97 ? -16.099 -11.214 35.735 1.00 94.75 97 VAL A C 1
ATOM 767 O O . VAL A 1 97 ? -17.051 -10.449 35.818 1.00 94.75 97 VAL A O 1
ATOM 770 N N . GLN A 1 98 ? -15.642 -11.901 36.786 1.00 94.31 98 GLN A N 1
ATOM 771 C CA . GLN A 1 98 ? -16.287 -11.877 38.103 1.00 94.31 98 GLN A CA 1
ATOM 772 C C . GLN A 1 98 ? -16.352 -10.471 38.705 1.00 94.31 98 GLN A C 1
ATOM 774 O O . GLN A 1 98 ? -17.360 -10.119 39.301 1.00 94.31 98 GLN A O 1
ATOM 779 N N . ALA A 1 99 ? -15.306 -9.657 38.544 1.00 93.31 99 ALA A N 1
ATOM 780 C CA . ALA A 1 99 ? -15.304 -8.280 39.031 1.00 93.31 99 ALA A CA 1
ATOM 781 C C . ALA A 1 99 ? -16.311 -7.387 38.286 1.00 93.31 99 ALA A C 1
ATOM 783 O O . ALA A 1 99 ? -16.871 -6.480 38.887 1.00 93.31 99 ALA A O 1
ATOM 784 N N . LEU A 1 100 ? -16.541 -7.635 36.992 1.00 92.94 100 LEU A N 1
ATOM 785 C CA . LEU A 1 100 ? -17.525 -6.895 36.193 1.00 92.94 100 LEU A CA 1
ATOM 786 C C . LEU A 1 100 ? -18.963 -7.379 36.419 1.00 92.94 100 LEU A C 1
ATOM 788 O O . LEU A 1 100 ? -19.892 -6.591 36.262 1.00 92.94 100 LEU A O 1
ATOM 792 N N . GLU A 1 101 ? -19.145 -8.659 36.747 1.00 95.06 101 GLU A N 1
ATOM 793 C CA . GLU A 1 101 ? -20.446 -9.256 37.077 1.00 95.06 101 GLU A CA 1
ATOM 794 C C . GLU A 1 101 ? -20.831 -9.092 38.556 1.00 95.06 101 GLU A C 1
ATOM 796 O O . GLU A 1 101 ? -21.970 -9.377 38.922 1.00 95.06 101 GLU A O 1
ATOM 801 N N . ALA A 1 102 ? -19.902 -8.654 39.410 1.00 94.94 102 ALA A N 1
ATOM 802 C CA . ALA A 1 102 ? -20.161 -8.397 40.820 1.00 94.94 102 ALA A CA 1
ATOM 803 C C . ALA A 1 102 ? -21.147 -7.235 41.015 1.00 94.94 102 ALA A C 1
ATOM 805 O O . ALA A 1 102 ? -21.153 -6.258 40.263 1.00 94.94 102 ALA A O 1
ATOM 806 N N . ASP A 1 103 ? -21.956 -7.330 42.072 1.00 93.19 103 ASP A N 1
ATOM 807 C CA . ASP A 1 103 ? -22.832 -6.238 42.485 1.00 93.19 103 ASP A CA 1
ATOM 808 C C . ASP A 1 103 ? -22.012 -4.988 42.832 1.00 93.19 103 ASP A C 1
ATOM 810 O O . ASP A 1 103 ? -20.974 -5.065 43.494 1.00 93.19 103 ASP A O 1
ATOM 814 N N . LEU A 1 104 ? -22.515 -3.820 42.426 1.00 89.94 104 LEU A N 1
ATOM 815 C CA . LEU A 1 104 ? -21.890 -2.540 42.747 1.00 89.94 104 LEU A CA 1
ATOM 816 C C . LEU A 1 104 ? -21.980 -2.260 44.247 1.00 89.94 104 LEU A C 1
ATOM 818 O O . LEU A 1 104 ? -23.066 -2.242 44.832 1.00 89.94 104 LEU A O 1
ATOM 822 N N . THR A 1 105 ? -20.839 -1.967 44.864 1.00 90.69 105 THR A N 1
ATOM 823 C CA . THR A 1 105 ? -20.794 -1.566 46.268 1.00 90.69 105 THR A CA 1
ATOM 824 C C . THR A 1 105 ? -21.098 -0.078 46.435 1.00 90.69 105 THR A C 1
ATOM 826 O O . THR A 1 105 ? -20.815 0.758 45.572 1.00 90.69 105 THR A O 1
ATOM 829 N N . LEU A 1 106 ? -21.632 0.284 47.604 1.00 90.94 106 LEU A N 1
ATOM 830 C CA . LEU A 1 106 ? -21.903 1.680 47.957 1.00 90.94 106 LEU A CA 1
ATOM 831 C C . LEU A 1 106 ? -20.640 2.554 47.891 1.00 90.94 106 LEU A C 1
ATOM 833 O O . LEU A 1 106 ? -20.703 3.720 47.496 1.00 90.94 106 LEU A O 1
ATOM 837 N N . GLU A 1 107 ? -19.492 1.987 48.269 1.00 91.06 107 GLU A N 1
ATOM 838 C CA . GLU A 1 107 ? -18.202 2.676 48.240 1.00 91.06 107 GLU A CA 1
ATOM 839 C C . GLU A 1 107 ? -17.784 2.989 46.801 1.00 91.06 107 GLU A C 1
ATOM 841 O O . GLU A 1 107 ? -17.435 4.129 46.504 1.00 91.06 107 GLU A O 1
ATOM 846 N N . GLU A 1 108 ? -17.895 2.026 45.882 1.00 91.81 108 GLU A N 1
ATOM 847 C CA . GLU A 1 108 ? -17.586 2.231 44.461 1.00 91.81 108 GLU A CA 1
ATOM 848 C C . GLU A 1 108 ? -18.469 3.312 43.840 1.00 91.81 108 GLU A C 1
ATOM 850 O O . GLU A 1 108 ? -17.962 4.216 43.173 1.00 91.81 108 GLU A O 1
ATOM 855 N N . VAL A 1 109 ? -19.777 3.275 44.115 1.00 91.38 109 VAL A N 1
ATOM 856 C CA . VAL A 1 109 ? -20.722 4.301 43.653 1.00 91.38 109 VAL A CA 1
ATOM 857 C C . VAL A 1 109 ? -20.354 5.671 44.228 1.00 91.38 109 VAL A C 1
ATOM 859 O O . VAL A 1 109 ? -20.305 6.666 43.502 1.00 91.38 109 VAL A O 1
ATOM 862 N N . THR A 1 110 ? -20.029 5.733 45.520 1.00 92.19 110 THR A N 1
ATOM 863 C CA . THR A 1 110 ? -19.653 6.980 46.197 1.00 92.19 110 THR A CA 1
ATOM 864 C C . THR A 1 110 ? -18.359 7.566 45.635 1.00 92.19 110 THR A C 1
ATOM 866 O O . THR A 1 110 ? -18.284 8.771 45.378 1.00 92.19 110 THR A O 1
ATOM 869 N N . VAL A 1 111 ? -17.338 6.733 45.425 1.00 93.38 111 VAL A N 1
ATOM 870 C CA . VAL A 1 111 ? -16.053 7.132 44.838 1.00 93.38 111 VAL A CA 1
ATOM 871 C C . VAL A 1 111 ? -16.248 7.609 43.401 1.00 93.38 111 VAL A C 1
ATOM 873 O O . VAL A 1 111 ? -15.740 8.673 43.041 1.00 93.38 111 VAL A O 1
ATOM 876 N N . ALA A 1 112 ? -17.033 6.884 42.600 1.00 93.06 112 ALA A N 1
ATOM 877 C CA . ALA A 1 112 ? -17.337 7.264 41.225 1.00 93.06 112 ALA A CA 1
ATOM 878 C C . ALA A 1 112 ? -18.028 8.634 41.162 1.00 93.06 112 ALA A C 1
ATOM 880 O O . ALA A 1 112 ? -17.564 9.521 40.442 1.00 93.06 112 ALA A O 1
ATOM 881 N N . ILE A 1 113 ? -19.064 8.853 41.976 1.00 92.31 113 ILE A N 1
ATOM 882 C CA . ILE A 1 113 ? -19.785 10.132 42.044 1.00 92.31 113 ILE A CA 1
ATOM 883 C C . ILE A 1 113 ? -18.851 11.277 42.458 1.00 92.31 113 ILE A C 1
ATOM 885 O O . ILE A 1 113 ? -18.843 12.333 41.819 1.00 92.31 113 ILE A O 1
ATOM 889 N N . LYS A 1 114 ? -18.008 11.066 43.477 1.00 91.81 114 LYS A N 1
ATOM 890 C CA . LYS A 1 114 ? -17.012 12.057 43.927 1.00 91.81 114 LYS A CA 1
ATOM 891 C C . LYS A 1 114 ? -15.955 12.381 42.871 1.00 91.81 114 LYS A C 1
ATOM 893 O O . LYS A 1 114 ? -15.399 13.473 42.893 1.00 91.81 114 LYS A O 1
ATOM 898 N N . SER A 1 115 ? -15.682 11.458 41.952 1.00 94.88 115 SER A N 1
ATOM 899 C CA . SER A 1 115 ? -14.712 11.655 40.870 1.00 94.88 115 SER A CA 1
ATOM 900 C C . SER A 1 115 ? -15.267 12.410 39.654 1.00 94.88 115 SER A C 1
ATOM 902 O O . SER A 1 115 ? -14.504 12.740 38.743 1.00 94.88 115 SER A O 1
ATOM 904 N N . LEU A 1 116 ? -16.576 12.696 39.615 1.00 92.56 116 LEU A N 1
ATOM 905 C CA . LEU A 1 116 ? -17.195 13.370 38.473 1.00 92.56 116 LEU A CA 1
ATOM 906 C C . LEU A 1 116 ? -16.603 14.778 38.245 1.00 92.56 116 LEU A C 1
ATOM 908 O O . LEU A 1 116 ? -16.359 15.525 39.193 1.00 92.56 116 LEU A O 1
ATOM 912 N N . PRO A 1 117 ? -16.389 15.192 36.986 1.00 93.75 117 PRO A N 1
ATOM 913 C CA . PRO A 1 117 ? -15.878 16.522 36.684 1.00 93.75 117 PRO A CA 1
ATOM 914 C C . PRO A 1 117 ? -16.943 17.602 36.930 1.00 93.75 117 PRO A C 1
ATOM 916 O O . PRO A 1 117 ? -18.054 17.522 36.407 1.00 93.75 117 PRO A O 1
ATOM 919 N N . LEU A 1 118 ? -16.567 18.645 37.670 1.00 93.88 118 LEU A N 1
ATOM 920 C CA . LEU A 1 118 ? -17.415 19.807 37.954 1.00 93.88 118 LEU A CA 1
ATOM 921 C C . LEU A 1 118 ? -17.465 20.799 36.781 1.00 93.88 118 LEU A C 1
ATOM 923 O O . LEU A 1 118 ? -16.619 20.768 35.881 1.00 93.88 118 LEU A O 1
ATOM 927 N N . GLY A 1 119 ? -18.460 21.691 36.788 1.00 92.88 119 GLY A N 1
ATOM 928 C CA . GLY A 1 119 ? -18.643 22.728 35.766 1.00 92.88 119 GLY A CA 1
ATOM 929 C C . GLY A 1 119 ? -19.050 22.185 34.394 1.00 92.88 119 GLY A C 1
ATOM 930 O O . GLY A 1 119 ? -18.875 22.859 33.376 1.00 92.88 119 GLY A O 1
ATOM 931 N N . ARG A 1 120 ? -19.555 20.948 34.345 1.00 92.62 120 ARG A N 1
ATOM 932 C CA . ARG A 1 120 ? -20.123 20.337 33.140 1.00 92.62 120 ARG A CA 1
ATOM 933 C C . ARG A 1 120 ? -21.613 20.646 33.041 1.00 92.62 120 ARG A C 1
ATOM 935 O O . ARG A 1 120 ? -22.276 20.916 34.039 1.00 92.62 120 ARG A O 1
ATOM 942 N N . SER A 1 121 ? -22.136 20.612 31.819 1.00 94.00 121 SER A N 1
ATOM 943 C CA . SER A 1 121 ? -23.576 20.714 31.587 1.00 94.00 121 SER A CA 1
ATOM 944 C C . SER A 1 121 ? -24.321 19.576 32.301 1.00 94.00 121 SER A C 1
ATOM 946 O O . SER A 1 121 ? -23.755 18.484 32.407 1.00 94.00 121 SER A O 1
ATOM 948 N N . PRO A 1 122 ? -25.572 19.801 32.743 1.00 94.56 122 PRO A N 1
ATOM 949 C CA . PRO A 1 122 ? -26.383 18.753 33.350 1.00 94.56 122 PRO A CA 1
ATOM 950 C C . PRO A 1 122 ? -26.518 17.512 32.458 1.00 94.56 122 PRO A C 1
ATOM 952 O O . PRO A 1 122 ? -26.459 17.619 31.228 1.00 94.56 122 PRO A O 1
ATOM 955 N N . GLY A 1 123 ? -26.708 16.347 33.081 1.00 91.12 123 GLY A N 1
ATOM 956 C CA . GLY A 1 123 ? -26.998 15.101 32.376 1.00 91.12 123 GLY A CA 1
ATOM 957 C C . GLY A 1 123 ? -28.379 15.115 31.711 1.00 91.12 123 GLY A C 1
ATOM 958 O O . GLY A 1 123 ? -29.122 16.095 31.761 1.00 91.12 123 GLY A O 1
ATOM 959 N N . SER A 1 124 ? -28.764 13.992 31.103 1.00 94.75 124 SER A N 1
ATOM 960 C CA . SER A 1 124 ? -30.119 13.797 30.555 1.00 94.75 124 SER A CA 1
ATOM 961 C C . SER A 1 124 ? -31.228 13.872 31.614 1.00 94.75 124 SER A C 1
ATOM 963 O O . SER A 1 124 ? -32.397 14.013 31.274 1.00 94.75 124 SER A O 1
ATOM 965 N N . ASP A 1 125 ? -30.852 13.757 32.885 1.00 92.75 125 ASP A N 1
ATOM 966 C CA . ASP A 1 125 ? -31.692 13.922 34.071 1.00 92.75 125 ASP A CA 1
ATOM 967 C C . ASP A 1 125 ? -31.910 15.395 34.475 1.00 92.75 125 ASP A C 1
ATOM 969 O O . ASP A 1 125 ? -32.769 15.679 35.306 1.00 92.75 125 ASP A O 1
ATOM 973 N N . GLY A 1 126 ? -31.158 16.336 33.894 1.00 96.31 126 GLY A N 1
ATOM 974 C CA . GLY A 1 126 ? -31.214 17.758 34.229 1.00 96.31 126 GLY A CA 1
ATOM 975 C C . GLY A 1 126 ? -30.426 18.165 35.480 1.00 96.31 126 GLY A C 1
ATOM 976 O O . GLY A 1 126 ? -30.479 19.339 35.851 1.00 96.31 126 GLY A O 1
ATOM 977 N N . PHE A 1 127 ? -29.658 17.264 36.102 1.00 93.56 127 PHE A N 1
ATOM 978 C CA . PHE A 1 127 ? -28.838 17.562 37.281 1.00 93.56 127 PHE A CA 1
ATOM 979 C C . PHE A 1 127 ? -27.345 17.649 36.946 1.00 93.56 127 PHE A C 1
ATOM 981 O O . PHE A 1 127 ? -26.850 17.003 36.022 1.00 93.56 127 PHE A O 1
ATOM 988 N N . THR A 1 128 ? -26.609 18.475 37.692 1.00 94.88 128 THR A N 1
ATOM 989 C CA . THR A 1 128 ? -25.160 18.637 37.516 1.00 94.88 128 THR A CA 1
ATOM 990 C C . THR A 1 128 ? -24.366 17.744 38.471 1.00 94.88 128 THR A C 1
ATOM 992 O O . THR A 1 128 ? -24.884 17.261 39.480 1.00 94.88 128 THR A O 1
ATOM 995 N N . ALA A 1 129 ? -23.079 17.543 38.175 1.00 94.62 129 ALA A N 1
ATOM 996 C CA . ALA A 1 129 ? -22.181 16.752 39.018 1.00 94.62 129 ALA A CA 1
ATOM 997 C C . ALA A 1 129 ? -22.076 17.298 40.457 1.00 94.62 129 ALA A C 1
ATOM 999 O O . ALA A 1 129 ? -21.944 16.517 41.395 1.00 94.62 129 ALA A O 1
ATOM 1000 N N . GLU A 1 130 ? -22.195 18.617 40.650 1.00 94.75 130 GLU A N 1
ATOM 1001 C CA . GLU A 1 130 ? -22.185 19.269 41.967 1.00 94.7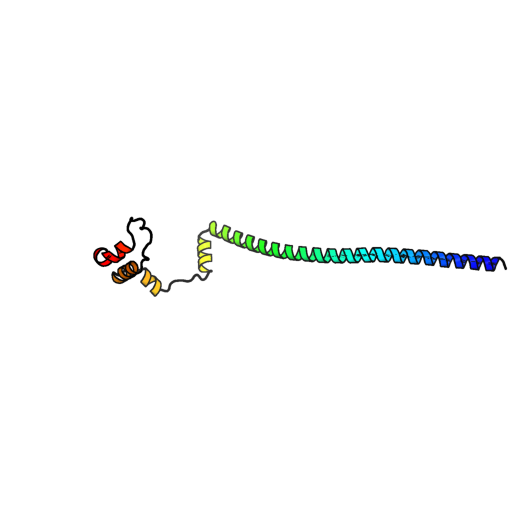5 130 GLU A CA 1
ATOM 1002 C C . GLU A 1 130 ? -23.310 18.744 42.867 1.00 94.75 130 GLU A C 1
ATOM 1004 O O . GLU A 1 130 ? -23.088 18.509 44.055 1.00 94.75 130 GLU A O 1
ATOM 1009 N N . LEU A 1 131 ? -24.508 18.531 42.310 1.00 94.25 131 LEU A N 1
ATOM 1010 C CA . LEU A 1 131 ? -25.643 17.989 43.057 1.00 94.25 131 LEU A CA 1
ATOM 1011 C C . LEU A 1 131 ? -25.340 16.562 43.515 1.00 94.25 131 LEU A C 1
ATOM 1013 O O . LEU A 1 131 ? -25.480 16.253 44.698 1.00 94.25 131 LEU A O 1
ATOM 1017 N N . TYR A 1 132 ? -24.854 15.720 42.604 1.00 93.44 132 TYR A N 1
ATOM 1018 C CA . TYR A 1 132 ? -24.508 14.339 42.923 1.00 93.44 132 TYR A CA 1
ATOM 1019 C C . TYR A 1 132 ? -23.420 14.245 43.989 1.00 93.44 132 TYR A C 1
ATOM 1021 O O . TYR A 1 132 ? -23.579 13.503 44.952 1.00 93.44 132 TYR A O 1
ATOM 1029 N N . GLN A 1 133 ? -22.358 15.042 43.884 1.00 93.56 133 GLN A N 1
ATOM 1030 C CA . GLN A 1 133 ? -21.295 15.059 44.890 1.00 93.56 133 GLN A CA 1
ATOM 1031 C C . GLN A 1 133 ? -21.771 15.568 46.251 1.00 93.56 133 GLN A C 1
ATOM 1033 O O . GLN A 1 133 ? -21.355 15.035 47.279 1.00 93.56 133 GLN A O 1
ATOM 1038 N N . THR A 1 134 ? -22.653 16.572 46.265 1.00 93.06 134 THR A N 1
ATOM 1039 C CA . THR A 1 134 ? -23.172 17.168 47.505 1.00 93.06 134 THR A CA 1
ATOM 1040 C C . THR A 1 134 ? -24.099 16.211 48.247 1.00 93.06 134 THR A C 1
ATOM 1042 O O . THR A 1 134 ? -24.019 16.094 49.468 1.00 93.06 134 THR A O 1
ATOM 1045 N N . PHE A 1 135 ? -24.972 15.515 47.518 1.00 92.31 135 PHE A N 1
ATOM 1046 C CA . PHE A 1 135 ? -26.031 14.694 48.104 1.00 92.31 135 PHE A CA 1
ATOM 1047 C C . PHE A 1 135 ? -25.775 13.190 47.985 1.00 92.31 135 PHE A C 1
ATOM 1049 O O . PHE A 1 135 ? -26.687 12.408 48.231 1.00 92.31 135 PHE A O 1
ATOM 1056 N N . VAL A 1 136 ? -24.550 12.759 47.662 1.00 90.81 136 VAL A N 1
ATOM 1057 C CA . VAL A 1 136 ? -24.210 11.335 47.492 1.00 90.81 136 VAL A CA 1
ATOM 1058 C C . VAL A 1 136 ? -24.613 10.477 48.696 1.00 90.81 136 VAL A C 1
ATOM 1060 O O . VAL A 1 136 ? -25.091 9.370 48.515 1.00 90.81 136 VAL A O 1
ATOM 1063 N N . THR A 1 137 ? -24.524 10.996 49.922 1.00 85.56 137 THR A N 1
ATOM 1064 C CA . THR A 1 137 ? -24.913 10.269 51.147 1.00 85.56 137 THR A CA 1
ATOM 1065 C C . THR A 1 137 ? -26.419 10.056 51.301 1.00 85.56 137 THR A C 1
ATOM 1067 O O . THR A 1 137 ? -26.834 9.235 52.111 1.00 85.56 137 THR A O 1
ATOM 1070 N N . VAL A 1 138 ? -27.228 10.818 50.565 1.00 87.00 138 VAL A N 1
ATOM 1071 C CA . VAL A 1 138 ? -28.695 10.733 50.550 1.00 87.00 138 VAL A CA 1
ATOM 1072 C C . VAL A 1 138 ? -29.186 10.013 49.293 1.00 87.00 138 VAL A C 1
ATOM 1074 O O . VAL A 1 138 ? -30.227 9.368 49.327 1.00 87.00 138 VAL A O 1
ATOM 1077 N N . LEU A 1 139 ? -28.456 10.157 48.183 1.00 82.31 139 LEU A N 1
ATOM 1078 C CA . LEU A 1 139 ? -28.803 9.606 46.873 1.00 82.31 139 LEU A CA 1
ATOM 1079 C C . LEU A 1 139 ? -28.281 8.187 46.649 1.00 82.31 139 LEU A C 1
ATOM 1081 O O . LEU A 1 139 ? -28.804 7.498 45.775 1.00 82.31 139 LEU A O 1
ATOM 1085 N N . ALA A 1 140 ? -27.233 7.773 47.364 1.00 76.06 140 ALA A N 1
ATOM 1086 C CA . ALA A 1 140 ? -26.716 6.422 47.232 1.00 76.06 140 ALA A CA 1
ATOM 1087 C C . ALA A 1 140 ? -27.778 5.406 47.720 1.00 76.06 140 ALA A C 1
ATOM 1089 O O . ALA A 1 140 ? -28.413 5.665 48.747 1.00 76.06 140 ALA A O 1
ATOM 1090 N N . PRO A 1 141 ? -28.018 4.322 46.955 1.00 68.00 141 PRO A N 1
ATOM 1091 C CA . PRO A 1 141 ? -29.096 3.360 47.201 1.00 68.00 141 PRO A CA 1
ATOM 1092 C C . PRO A 1 141 ? -28.930 2.543 48.488 1.00 68.00 141 PRO A C 1
ATOM 1094 O O . PRO A 1 141 ? -27.778 2.361 48.945 1.00 68.00 141 PRO A O 1
#

Secondary structure (DSSP, 8-state):
-HHHHHHHHHHHHHHHHHHHHHHHHHHHHHHHHHHHHHHHHHHHHHHHHHHHHHHHHHHHHHHHHHHHHHHHHTT-HHHHHHHHHHTTPPPPPHHHHHHHHSPPPHHHHHHHHHTSPSSPPP-TTS--HHHHHHHHHHH--

Radius of gyration: 45.17 Å; chains: 1; bounding box: 84×42×122 Å

pLDDT: mean 92.94, std 6.2, range [67.56, 98.75]

Foldseek 3Di:
DVVVVVVVVVVVVVVVVVVVVVVVVVVVVVVVVVVVVVVVVVVVVVVVVVVVVVVVVVVVVVVVVVVVLVVVCVVPVVVVVVVVVVPPDDDDDPVRVCVVVDDDDLVNQLVVLCPDDFPDQDDVVRDGSVVCNVCSVPPRD

Organism: Pleurodeles waltl (NCBI:txid8319)

Sequence (141 aa):
MHAIQGLRSALEQQIETVSIDLNLLIADFHKVSEKVNTAETNIGSLQGEMASLEKQMTTVSAEVTELGRWRRMRRDPDRLVEYLTEVRLPQLNETGVQALEADLTLEEVTVAIKSLPLGRSPGSDGFTAELYQTFVTVLAP